Protein AF-A0AAE5CPV9-F1 (afdb_monomer)

Foldseek 3Di:
DLDDDDQDPPPPDDPVRVVVCVVVVVDHPVSPVVVVVVVCCPCCVHDVNPVPDD

pLDDT: mean 85.34, std 14.57, range [37.47, 95.94]

Secondary structure (DSSP, 8-state):
----SSPPP-SS--HHHHHHHHHTTS--HHHHHHHHHHHHIIIIISSS------

Solvent-accessible surface area (backbone atoms only — not comparable to full-atom values): 3427 Å² total; per-residue (Å²): 133,87,75,89,78,78,68,59,85,71,75,94,59,51,72,68,54,53,51,52,35,39,77,71,64,78,46,45,72,70,46,48,52,50,34,50,52,58,47,43,49,54,38,31,76,31,80,82,48,64,65,83,66,133

Radius of gyration: 12.71 Å; Cα contacts (8 Å, |Δi|>4): 33; chains: 1; bounding box: 32×25×26 Å

Mean predicted aligned error: 5.92 Å

Sequence (54 aa):
MVQDHNLPDVSEATIKDLQARMSRGETSSRALVKAYLDRIARYDKSGPCLNSFL

Structure (mmCIF, N/CA/C/O backbone):
data_AF-A0AAE5CPV9-F1
#
_entry.id   AF-A0AAE5CPV9-F1
#
loop_
_atom_site.group_PDB
_atom_site.id
_atom_site.type_symbol
_atom_site.label_atom_id
_atom_site.label_alt_id
_atom_site.label_comp_id
_atom_site.label_asym_id
_atom_site.label_entity_id
_atom_site.label_seq_id
_atom_site.pdbx_PDB_ins_code
_atom_site.Cartn_x
_atom_site.Cartn_y
_atom_site.Cartn_z
_atom_site.occupancy
_atom_site.B_iso_or_equiv
_atom_site.auth_seq_id
_atom_site.auth_comp_id
_atom_site.auth_asym_id
_atom_site.auth_atom_id
_atom_site.pdbx_PDB_model_num
ATOM 1 N N .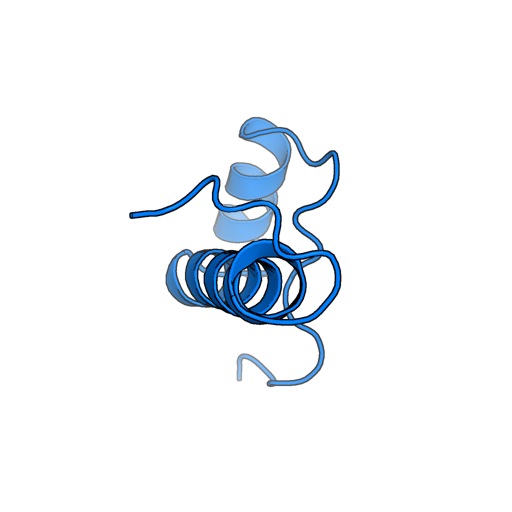 MET A 1 1 ? -13.318 -18.739 5.235 1.00 37.47 1 MET A N 1
ATOM 2 C CA . MET A 1 1 ? -13.262 -18.855 3.764 1.00 37.47 1 MET A CA 1
ATOM 3 C C . MET A 1 1 ? -12.867 -17.501 3.177 1.00 37.47 1 MET A C 1
ATOM 5 O O . MET A 1 1 ? -13.706 -16.829 2.599 1.00 37.47 1 MET A O 1
ATOM 9 N N . VAL A 1 2 ? -11.619 -17.054 3.370 1.00 52.22 2 VAL A N 1
ATOM 10 C CA . VAL A 1 2 ? -11.139 -15.850 2.668 1.00 52.22 2 VAL A CA 1
ATOM 11 C C . VAL A 1 2 ? -10.703 -16.339 1.295 1.00 52.22 2 VAL A C 1
ATOM 13 O O . VAL A 1 2 ? -9.633 -16.925 1.169 1.00 52.22 2 VAL A O 1
ATOM 16 N N . GLN A 1 3 ? -11.611 -16.249 0.324 1.00 42.53 3 GLN A N 1
ATOM 17 C CA . GLN A 1 3 ? -11.345 -16.610 -1.063 1.00 42.53 3 GLN A CA 1
ATOM 18 C C . GLN A 1 3 ? -10.190 -15.756 -1.586 1.00 42.53 3 GLN A C 1
ATOM 20 O O . GLN A 1 3 ? -10.280 -14.532 -1.649 1.00 42.53 3 GLN A O 1
ATOM 25 N N . ASP 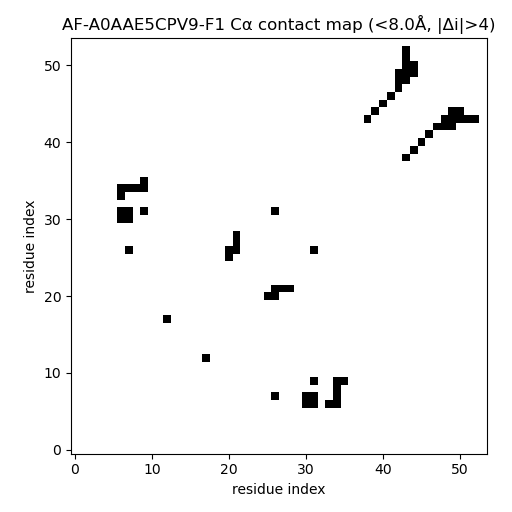A 1 4 ? -9.104 -16.425 -1.968 1.00 53.62 4 ASP A N 1
ATOM 26 C CA . ASP A 1 4 ? -8.180 -15.904 -2.959 1.00 53.62 4 ASP A CA 1
ATOM 27 C C . ASP A 1 4 ? -9.001 -15.642 -4.222 1.00 53.62 4 ASP A C 1
ATOM 29 O O . ASP A 1 4 ? -9.588 -16.584 -4.741 1.00 53.62 4 ASP A O 1
ATOM 33 N N . HIS A 1 5 ? -9.111 -14.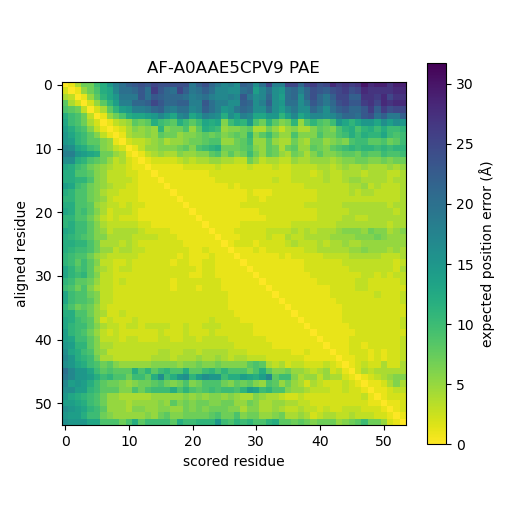386 -4.654 1.00 49.41 5 HIS A N 1
ATOM 34 C CA . HIS A 1 5 ? -9.070 -13.909 -6.044 1.00 49.41 5 HIS A CA 1
ATOM 35 C C . HIS A 1 5 ? -9.203 -12.378 -5.995 1.00 49.41 5 HIS A C 1
ATOM 37 O O . HIS A 1 5 ? -10.235 -11.842 -5.606 1.00 49.41 5 HIS A O 1
ATOM 43 N N . ASN A 1 6 ? -8.131 -11.702 -6.413 1.00 57.16 6 ASN A N 1
ATOM 44 C CA . ASN A 1 6 ? -7.881 -10.257 -6.383 1.00 57.16 6 ASN A CA 1
ATOM 45 C C . ASN A 1 6 ? -7.247 -9.731 -5.081 1.00 57.16 6 ASN A C 1
ATOM 47 O O . ASN A 1 6 ? -7.863 -9.665 -4.019 1.00 57.16 6 ASN A O 1
ATOM 51 N N . LEU A 1 7 ? -5.973 -9.343 -5.186 1.00 66.38 7 LEU A N 1
ATOM 52 C CA . LEU A 1 7 ? -5.288 -8.592 -4.138 1.00 66.38 7 LEU A CA 1
ATOM 53 C C . LEU A 1 7 ? -6.053 -7.289 -3.877 1.00 66.38 7 LEU A C 1
ATOM 55 O O . LEU A 1 7 ? -6.603 -6.714 -4.818 1.00 66.38 7 LEU A O 1
ATOM 59 N N . PRO A 1 8 ? -6.095 -6.806 -2.624 1.00 73.19 8 PRO A N 1
ATOM 60 C CA . PRO A 1 8 ? -6.756 -5.546 -2.327 1.00 73.19 8 PRO A CA 1
ATOM 61 C C . PRO A 1 8 ? -6.133 -4.428 -3.166 1.00 73.19 8 PRO A C 1
ATOM 63 O O . PRO A 1 8 ? -4.911 -4.284 -3.180 1.00 73.19 8 PRO A O 1
ATOM 66 N N . ASP A 1 9 ? -6.965 -3.617 -3.828 1.00 77.62 9 ASP A N 1
ATOM 67 C CA . ASP A 1 9 ? -6.462 -2.375 -4.410 1.00 77.62 9 ASP A CA 1
ATOM 68 C C . ASP A 1 9 ? -5.983 -1.465 -3.274 1.00 77.62 9 ASP A C 1
ATOM 70 O O . ASP A 1 9 ? -6.718 -1.185 -2.315 1.00 77.62 9 ASP A O 1
ATOM 74 N N . VAL A 1 10 ? -4.707 -1.106 -3.372 1.00 80.31 10 VAL A N 1
ATOM 75 C CA . VAL A 1 10 ? -3.957 -0.266 -2.435 1.00 80.31 10 VAL A CA 1
ATOM 76 C C . VAL A 1 10 ? -3.713 1.134 -2.998 1.00 80.31 10 VAL A C 1
ATOM 78 O O . VAL A 1 10 ? -3.093 1.961 -2.334 1.00 80.31 10 VAL A O 1
ATOM 81 N N . SER A 1 11 ? -4.146 1.403 -4.230 1.00 77.56 11 SER A N 1
ATOM 82 C CA . SER A 1 11 ? -3.988 2.704 -4.874 1.00 77.56 11 SER A CA 1
ATOM 83 C C . SER A 1 11 ? -4.988 3.690 -4.275 1.00 77.56 11 SER A C 1
ATOM 85 O O . SER A 1 11 ? -6.162 3.366 -4.144 1.00 77.56 11 SER A O 1
ATOM 87 N N . GLU A 1 12 ? -4.511 4.870 -3.874 1.00 85.75 12 GLU A N 1
ATOM 88 C CA . GLU A 1 12 ? -5.329 6.005 -3.399 1.00 85.75 12 GLU A CA 1
ATOM 89 C C . GLU A 1 12 ? -6.201 5.762 -2.145 1.00 85.75 12 GLU A C 1
ATOM 91 O O . GLU A 1 12 ? -6.846 6.686 -1.656 1.00 85.75 12 GLU A O 1
ATOM 96 N N . ALA A 1 13 ? -6.183 4.563 -1.555 1.00 89.25 13 ALA A N 1
ATOM 97 C CA . ALA A 1 13 ? -6.885 4.273 -0.308 1.00 89.25 13 ALA A CA 1
ATOM 98 C C . ALA A 1 13 ? -6.201 4.952 0.890 1.00 89.25 13 ALA A C 1
ATOM 100 O O . ALA A 1 13 ? -4.991 4.814 1.092 1.00 89.25 13 ALA A O 1
ATOM 101 N N . THR A 1 14 ? -6.976 5.631 1.742 1.00 93.50 14 THR A N 1
ATOM 102 C CA . THR A 1 14 ? -6.429 6.187 2.986 1.00 93.50 14 THR A CA 1
ATOM 103 C C . THR A 1 14 ? -6.193 5.085 4.018 1.00 93.50 14 THR A C 1
ATOM 105 O O . THR A 1 14 ? -6.807 4.015 3.983 1.00 93.50 14 THR A O 1
ATOM 108 N N . ILE A 1 15 ? -5.359 5.364 5.024 1.00 93.38 15 ILE A N 1
ATOM 109 C CA . ILE A 1 15 ? -5.157 4.445 6.156 1.00 93.38 15 ILE A CA 1
ATOM 110 C C . ILE A 1 15 ? -6.493 4.125 6.844 1.00 93.38 15 ILE A C 1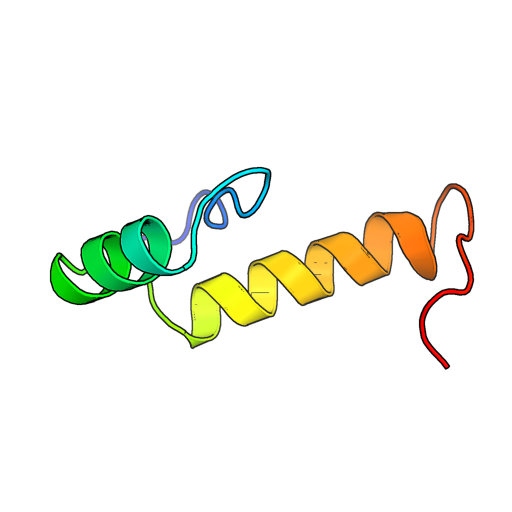
ATOM 112 O O . ILE A 1 15 ? -6.722 2.981 7.236 1.00 93.38 15 ILE A O 1
ATOM 116 N N . LYS A 1 16 ? -7.398 5.109 6.957 1.00 95.56 16 LYS A N 1
ATOM 117 C CA . LYS A 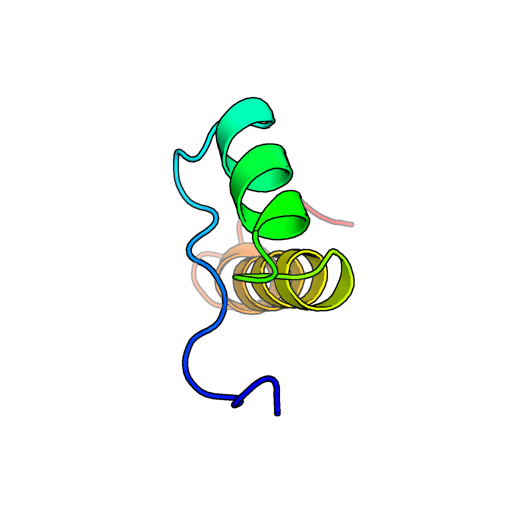1 16 ? -8.716 4.922 7.576 1.00 95.56 16 LYS A CA 1
ATOM 118 C C . LYS A 1 16 ? -9.567 3.920 6.793 1.00 95.56 16 LYS A C 1
ATOM 120 O O . LYS A 1 16 ? -10.197 3.060 7.406 1.00 95.56 16 LYS A O 1
ATOM 12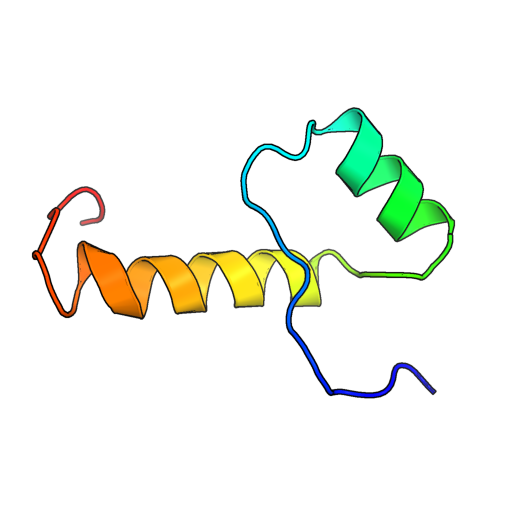5 N N . ASP A 1 17 ? -9.531 3.980 5.464 1.00 93.44 17 ASP A N 1
ATOM 126 C CA . ASP A 1 17 ? -10.260 3.043 4.604 1.00 93.44 17 ASP A CA 1
ATOM 127 C C . ASP A 1 17 ? -9.698 1.627 4.726 1.00 93.44 17 ASP A C 1
ATOM 129 O O . ASP A 1 17 ? -10.454 0.668 4.885 1.00 93.44 17 ASP A O 1
ATOM 133 N N . LEU A 1 18 ? -8.369 1.486 4.716 1.00 93.94 18 LEU A N 1
ATOM 134 C CA . LEU A 1 18 ? -7.705 0.191 4.868 1.00 93.94 18 LEU A CA 1
ATOM 135 C C . LEU A 1 18 ? -8.000 -0.447 6.230 1.00 93.94 18 LEU A C 1
ATOM 137 O O . LEU A 1 18 ? -8.296 -1.640 6.297 1.00 93.94 18 LEU A O 1
ATOM 141 N N . GLN A 1 19 ? -7.986 0.344 7.304 1.00 95.44 19 GLN A N 1
ATOM 142 C CA . GLN A 1 19 ? -8.367 -0.123 8.638 1.00 95.44 19 GLN A CA 1
ATOM 143 C C . GLN A 1 19 ? -9.831 -0.560 8.684 1.00 95.44 19 GLN A C 1
ATOM 145 O O . GLN A 1 19 ? -10.131 -1.643 9.178 1.00 95.44 19 GLN A O 1
ATOM 150 N N . ALA A 1 20 ? -10.743 0.223 8.104 1.00 95.38 20 ALA A N 1
ATOM 151 C CA . ALA A 1 20 ? -12.153 -0.142 8.056 1.00 95.38 20 ALA A CA 1
ATOM 152 C C . ALA A 1 20 ? -12.382 -1.451 7.276 1.00 95.38 20 ALA A C 1
ATOM 154 O O . ALA A 1 20 ? -13.140 -2.306 7.727 1.00 95.38 20 ALA A O 1
ATOM 155 N N . ARG A 1 21 ? -11.683 -1.649 6.151 1.00 93.44 21 ARG A N 1
ATOM 156 C CA . ARG A 1 21 ? -11.725 -2.894 5.361 1.00 93.44 21 ARG A CA 1
ATOM 157 C C . ARG A 1 21 ? -11.210 -4.098 6.153 1.00 93.44 21 ARG A C 1
ATOM 159 O O . ARG A 1 21 ? -11.817 -5.165 6.097 1.00 93.44 21 ARG A O 1
ATOM 166 N N . MET A 1 22 ? -10.125 -3.938 6.914 1.00 94.69 22 MET A N 1
ATOM 167 C CA . MET A 1 22 ? -9.613 -5.000 7.791 1.00 94.69 22 MET A CA 1
ATOM 168 C C . MET A 1 22 ? -10.597 -5.332 8.916 1.00 94.69 22 MET A C 1
ATOM 170 O O . MET A 1 22 ? -10.875 -6.505 9.145 1.00 94.69 22 MET A O 1
ATOM 174 N N . SER A 1 23 ? -11.182 -4.322 9.566 1.00 95.94 23 SER A N 1
ATOM 175 C CA . SER A 1 23 ? -12.188 -4.522 10.619 1.00 95.94 23 SER A CA 1
ATOM 176 C C . SER A 1 23 ? -13.455 -5.214 10.110 1.00 95.94 23 SER A C 1
ATOM 178 O O . SER A 1 23 ? -14.082 -5.960 10.856 1.00 95.94 23 SER A O 1
ATOM 180 N N . ARG A 1 24 ? -13.824 -5.006 8.838 1.00 95.62 24 ARG A N 1
ATOM 181 C CA . ARG A 1 24 ? -14.935 -5.709 8.172 1.00 95.62 24 ARG A CA 1
ATOM 182 C C . ARG A 1 24 ? -14.563 -7.108 7.658 1.00 95.62 24 ARG A C 1
ATOM 184 O O . ARG A 1 24 ? -15.428 -7.811 7.149 1.00 95.62 24 ARG A O 1
ATOM 191 N N . GLY A 1 25 ? -13.298 -7.522 7.776 1.00 92.81 25 GLY A N 1
ATOM 192 C CA . GLY A 1 25 ? -12.810 -8.816 7.286 1.00 92.81 25 GLY A CA 1
ATOM 193 C C . GLY A 1 25 ? -12.673 -8.911 5.761 1.00 92.81 25 GLY A C 1
ATOM 194 O O . GLY A 1 25 ? -12.443 -9.997 5.237 1.00 92.81 25 GLY A O 1
ATOM 195 N N . GLU A 1 26 ? -12.783 -7.790 5.044 1.00 91.94 26 GLU A N 1
ATOM 196 C CA . GLU A 1 26 ? -12.672 -7.717 3.577 1.00 91.94 26 GLU A CA 1
ATOM 197 C C . GLU A 1 26 ? -11.224 -7.859 3.093 1.00 91.94 26 GLU A C 1
ATOM 199 O O . GLU A 1 26 ? -10.964 -8.167 1.933 1.00 91.94 26 GLU A O 1
ATOM 204 N N . THR A 1 27 ? -10.25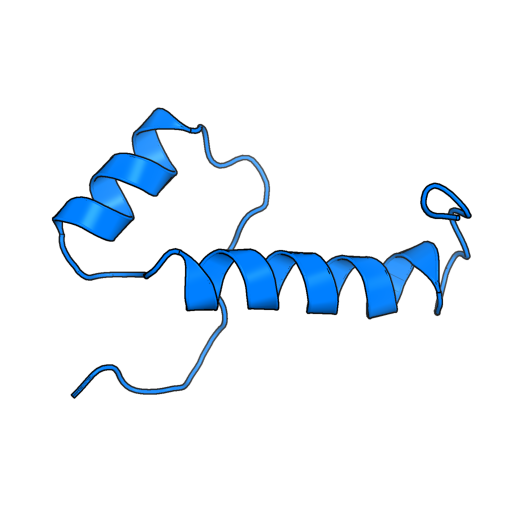9 -7.597 3.973 1.00 92.75 27 THR A N 1
ATOM 205 C CA . THR A 1 27 ? -8.836 -7.808 3.714 1.00 92.75 27 THR A CA 1
ATOM 206 C C . THR A 1 27 ? -8.105 -8.138 5.013 1.00 92.75 27 THR A C 1
ATOM 208 O O . THR A 1 27 ? -8.684 -8.141 6.097 1.00 92.75 27 THR A O 1
ATOM 211 N N . SER A 1 28 ? -6.809 -8.415 4.914 1.00 94.00 28 SER A N 1
ATOM 212 C CA . SER A 1 28 ? -5.927 -8.629 6.060 1.00 94.00 28 SER A CA 1
ATOM 213 C C . SER A 1 28 ? -4.603 -7.905 5.857 1.00 94.00 28 SER A C 1
ATOM 215 O O . SER A 1 28 ? -4.211 -7.629 4.723 1.00 94.00 28 SER A O 1
ATOM 217 N N . SER A 1 29 ? -3.868 -7.675 6.948 1.00 94.25 29 SER A N 1
ATOM 218 C CA . SER A 1 29 ? -2.500 -7.143 6.887 1.00 94.25 29 SER A CA 1
ATOM 219 C C . SER A 1 29 ? -1.619 -7.959 5.929 1.00 94.25 29 SER A C 1
ATOM 221 O O . SER A 1 29 ? -0.980 -7.399 5.041 1.00 94.25 29 SER A O 1
ATOM 223 N N . ARG A 1 30 ? -1.687 -9.298 6.000 1.00 95.62 30 ARG A N 1
ATOM 224 C CA . ARG A 1 30 ? -0.964 -10.195 5.083 1.00 95.62 30 ARG A CA 1
ATOM 225 C C . ARG A 1 30 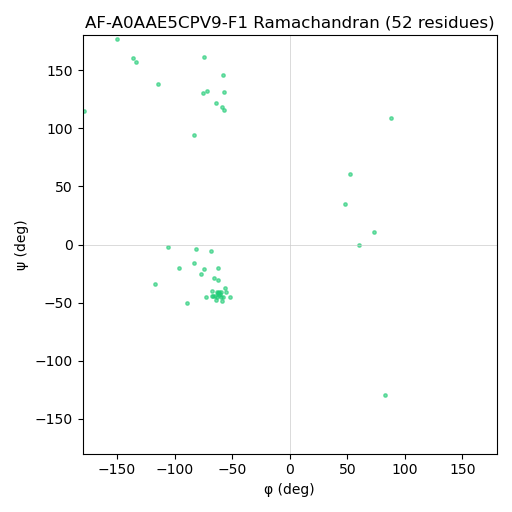? -1.327 -9.947 3.615 1.00 95.62 30 ARG A C 1
ATOM 227 O O . ARG A 1 30 ? -0.439 -9.901 2.770 1.00 95.62 30 ARG A O 1
ATOM 234 N N . ALA A 1 31 ? -2.615 -9.793 3.309 1.00 92.88 31 ALA A N 1
ATOM 235 C CA . ALA A 1 31 ? -3.079 -9.547 1.944 1.00 92.88 31 ALA A CA 1
ATOM 236 C C . ALA A 1 31 ? -2.649 -8.164 1.425 1.00 92.88 31 ALA A C 1
ATOM 238 O O . ALA A 1 31 ? -2.221 -8.055 0.278 1.00 92.88 31 ALA A O 1
ATOM 239 N N . LEU A 1 32 ? -2.700 -7.129 2.272 1.00 93.88 32 LEU A N 1
ATOM 240 C CA . LEU A 1 32 ? -2.230 -5.780 1.938 1.00 93.88 32 LEU A CA 1
ATOM 241 C C . LEU A 1 32 ? -0.721 -5.753 1.679 1.00 93.88 32 LEU A C 1
ATOM 243 O O . LEU A 1 32 ? -0.283 -5.230 0.659 1.00 93.88 32 LEU A O 1
ATOM 247 N N . VAL A 1 33 ? 0.074 -6.368 2.558 1.00 95.19 33 VAL A N 1
ATOM 248 C CA . VAL A 1 33 ? 1.531 -6.462 2.379 1.00 95.19 33 VAL A CA 1
ATOM 249 C C . VAL A 1 33 ? 1.864 -7.199 1.085 1.00 95.19 33 VAL A C 1
ATOM 251 O O . VAL A 1 33 ? 2.679 -6.713 0.303 1.00 95.19 33 VAL A O 1
ATOM 254 N N . LYS A 1 34 ? 1.193 -8.323 0.802 1.00 95.50 34 LYS A N 1
ATOM 255 C CA . LYS A 1 34 ? 1.387 -9.047 -0.461 1.00 95.50 34 LYS A CA 1
ATOM 256 C C . LYS A 1 34 ? 1.055 -8.174 -1.677 1.00 95.50 34 LYS A C 1
ATOM 258 O O . LYS A 1 34 ? 1.810 -8.185 -2.643 1.00 95.50 34 LYS A O 1
ATOM 263 N N . ALA A 1 35 ? -0.017 -7.383 -1.619 1.00 93.19 35 ALA A N 1
ATOM 264 C CA . ALA A 1 35 ? -0.380 -6.461 -2.695 1.00 93.19 35 ALA A CA 1
ATOM 265 C C . ALA A 1 35 ? 0.713 -5.411 -2.963 1.00 93.19 35 ALA A C 1
ATOM 267 O O . ALA A 1 35 ? 1.048 -5.157 -4.121 1.00 93.19 35 ALA A O 1
ATOM 268 N N . TYR A 1 36 ? 1.313 -4.845 -1.909 1.00 93.31 36 TYR A N 1
ATOM 269 C CA . TYR A 1 36 ? 2.429 -3.906 -2.047 1.00 93.31 36 TYR A CA 1
ATOM 270 C C . TYR A 1 36 ? 3.697 -4.571 -2.584 1.00 93.31 36 TYR A C 1
ATOM 272 O O . TYR A 1 36 ? 4.313 -4.022 -3.493 1.00 93.31 36 TYR A O 1
ATOM 280 N N . LEU A 1 37 ? 4.065 -5.757 -2.093 1.00 93.94 37 LEU A N 1
ATOM 281 C CA . LEU A 1 37 ? 5.230 -6.489 -2.601 1.00 93.94 37 LEU A CA 1
ATOM 282 C C . LEU A 1 37 ? 5.073 -6.838 -4.087 1.00 93.94 37 LEU A C 1
ATOM 284 O O . LEU A 1 37 ? 5.990 -6.601 -4.871 1.00 93.94 37 LEU A O 1
ATOM 288 N N . ASP A 1 38 ? 3.890 -7.298 -4.502 1.00 92.25 38 ASP A N 1
ATOM 289 C CA . ASP A 1 38 ? 3.596 -7.595 -5.909 1.00 92.25 38 ASP A CA 1
ATOM 290 C C . ASP A 1 38 ? 3.615 -6.320 -6.779 1.00 92.25 38 ASP A C 1
ATOM 292 O O . ASP A 1 38 ? 3.913 -6.372 -7.975 1.00 92.25 38 ASP A O 1
ATOM 296 N N . ARG A 1 39 ? 3.292 -5.151 -6.210 1.00 91.81 39 ARG A N 1
ATOM 297 C CA . ARG A 1 39 ? 3.410 -3.848 -6.888 1.00 91.81 39 ARG A CA 1
ATOM 298 C C . ARG A 1 39 ? 4.872 -3.417 -7.029 1.00 91.81 39 ARG A C 1
ATOM 300 O O . ARG A 1 39 ? 5.270 -3.007 -8.114 1.00 91.81 39 ARG A O 1
ATOM 307 N N . ILE A 1 40 ? 5.670 -3.550 -5.972 1.00 92.19 40 ILE A N 1
ATOM 308 C CA . ILE A 1 40 ? 7.111 -3.258 -5.984 1.00 92.19 40 ILE A CA 1
ATOM 309 C C . ILE A 1 40 ? 7.808 -4.136 -7.022 1.00 92.19 40 ILE A C 1
ATOM 311 O O . ILE A 1 40 ? 8.505 -3.622 -7.889 1.00 92.19 40 ILE A O 1
ATOM 315 N N . ALA A 1 41 ? 7.552 -5.445 -7.017 1.00 92.38 41 ALA A N 1
ATOM 316 C CA . ALA A 1 41 ? 8.133 -6.351 -8.002 1.00 92.38 41 ALA A CA 1
ATOM 317 C C . ALA A 1 41 ? 7.835 -5.911 -9.447 1.00 92.38 41 ALA A C 1
ATOM 319 O O . ALA A 1 41 ? 8.726 -5.936 -10.287 1.00 92.38 41 ALA A O 1
ATOM 320 N N . ARG A 1 42 ? 6.607 -5.451 -9.725 1.00 91.50 42 ARG A N 1
ATOM 321 C CA . ARG A 1 42 ? 6.158 -5.060 -11.072 1.00 91.50 42 ARG A CA 1
ATOM 322 C C . ARG A 1 42 ? 6.636 -3.703 -11.573 1.00 91.50 42 ARG A C 1
ATOM 324 O O . ARG A 1 42 ? 6.631 -3.522 -12.786 1.00 91.50 42 ARG A O 1
ATOM 331 N N . TYR A 1 43 ? 6.953 -2.760 -10.687 1.00 92.31 43 TYR A N 1
ATOM 332 C CA . TYR A 1 43 ? 7.323 -1.393 -11.082 1.00 92.31 43 TYR A CA 1
ATOM 333 C C . TYR A 1 43 ? 8.751 -1.006 -10.695 1.00 92.31 43 TYR A C 1
ATOM 335 O O . TYR A 1 43 ? 9.397 -0.233 -11.399 1.00 92.31 43 TYR A O 1
ATOM 343 N N . ASP A 1 44 ? 9.235 -1.510 -9.563 1.00 91.94 44 ASP A N 1
ATOM 344 C CA . ASP A 1 44 ? 10.549 -1.175 -9.024 1.00 91.94 44 ASP A CA 1
ATOM 345 C C . ASP A 1 44 ? 11.635 -2.112 -9.547 1.00 91.94 44 ASP A C 1
ATOM 347 O O . ASP A 1 44 ? 12.654 -1.652 -10.049 1.00 91.94 44 ASP A O 1
ATOM 351 N N . LYS A 1 45 ? 11.398 -3.427 -9.452 1.00 82.25 45 LYS A N 1
ATOM 352 C CA . LYS A 1 45 ? 12.388 -4.457 -9.813 1.00 82.25 45 LYS A CA 1
ATOM 353 C C . LYS A 1 45 ? 12.204 -4.997 -11.233 1.00 82.25 45 LYS A C 1
ATOM 355 O O . LYS A 1 45 ? 13.115 -5.592 -11.797 1.00 82.25 45 LYS A O 1
ATOM 360 N N . SER A 1 46 ? 11.018 -4.835 -11.805 1.00 76.88 46 SER A N 1
ATOM 361 C CA . SER A 1 46 ? 10.681 -5.171 -13.190 1.00 76.88 46 SER A CA 1
ATOM 362 C C . SER A 1 46 ? 9.914 -3.996 -13.801 1.00 76.88 46 SER A C 1
ATOM 364 O O . SER A 1 46 ? 9.344 -3.190 -13.073 1.00 76.88 46 SER A O 1
ATOM 366 N N . GLY A 1 47 ? 9.907 -3.857 -15.126 1.00 83.06 47 GLY A N 1
ATOM 367 C CA . GLY A 1 47 ? 9.196 -2.760 -15.794 1.00 83.06 47 GLY A CA 1
ATOM 368 C C . GLY A 1 47 ? 9.997 -1.445 -15.830 1.00 83.06 47 GLY A C 1
ATOM 369 O O . GLY A 1 47 ? 11.134 -1.476 -16.290 1.00 83.06 47 GLY A O 1
ATOM 370 N N . PRO A 1 48 ? 9.433 -0.287 -15.419 1.00 89.06 48 PRO A N 1
ATOM 371 C CA . PRO A 1 48 ? 10.086 1.024 -15.533 1.00 89.06 48 PRO A CA 1
ATOM 372 C C . PRO A 1 48 ? 11.304 1.211 -14.614 1.00 89.06 48 PRO A C 1
ATOM 374 O O . PRO A 1 48 ? 11.970 2.237 -14.718 1.00 89.06 48 PRO A O 1
ATOM 377 N N . CYS A 1 49 ? 11.593 0.241 -13.739 1.00 91.56 49 CYS A N 1
ATOM 378 C CA . CYS A 1 49 ? 12.769 0.205 -12.871 1.00 91.56 49 CYS A CA 1
ATOM 379 C C . CYS A 1 49 ? 12.934 1.487 -12.048 1.00 91.56 49 CYS A C 1
ATOM 381 O O . CYS A 1 49 ? 13.932 2.199 -12.164 1.00 91.56 49 CYS A O 1
ATOM 383 N N . LEU A 1 50 ? 11.932 1.789 -11.218 1.00 92.62 50 LEU A N 1
ATOM 384 C CA . LEU A 1 50 ? 11.918 3.012 -10.408 1.00 92.62 50 LEU A CA 1
ATOM 385 C C . LEU A 1 50 ? 13.073 3.098 -9.395 1.00 92.62 50 LEU A C 1
ATOM 387 O O . LEU A 1 50 ? 13.376 4.201 -8.944 1.00 92.62 50 LEU A O 1
ATOM 391 N N . ASN A 1 51 ? 13.707 1.970 -9.039 1.00 89.75 51 ASN A N 1
ATOM 392 C CA . ASN A 1 51 ? 14.845 1.887 -8.110 1.00 89.75 51 ASN A CA 1
ATOM 393 C C . ASN A 1 51 ? 14.633 2.662 -6.794 1.00 89.75 51 ASN A C 1
ATOM 395 O O . ASN A 1 51 ? 15.548 3.259 -6.235 1.00 89.75 51 ASN A O 1
ATOM 399 N N . SER A 1 52 ? 13.397 2.678 -6.314 1.00 92.06 52 SER A N 1
ATOM 400 C CA . SER A 1 52 ? 12.969 3.306 -5.067 1.00 92.06 52 SER A CA 1
ATOM 401 C C . SER A 1 52 ? 13.205 2.405 -3.853 1.00 92.06 52 SER A C 1
ATOM 403 O O . SER A 1 52 ?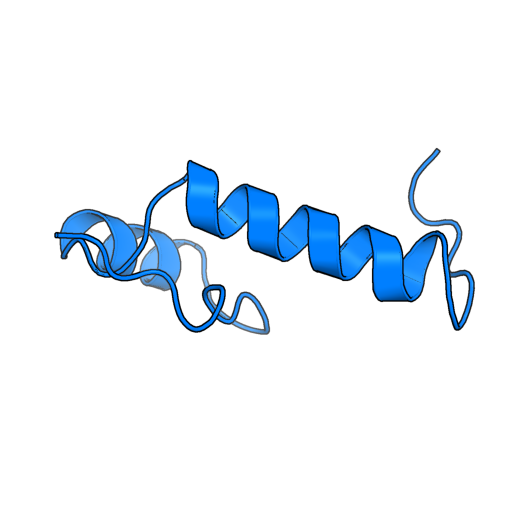 13.175 2.888 -2.722 1.00 92.06 52 SER A O 1
ATOM 405 N N . PHE A 1 53 ? 13.444 1.109 -4.069 1.00 83.12 53 PHE A N 1
ATOM 406 C CA . PHE A 1 53 ? 13.809 0.153 -3.027 1.00 83.12 53 PHE A CA 1
ATOM 407 C C . PHE A 1 53 ? 15.237 -0.361 -3.239 1.00 83.12 53 PHE A C 1
ATOM 409 O O . PHE A 1 53 ? 15.624 -0.681 -4.366 1.00 83.12 53 PHE A O 1
ATOM 416 N N . LEU A 1 54 ? 15.990 -0.470 -2.138 1.00 81.56 54 LEU A N 1
ATOM 417 C CA . LEU A 1 54 ? 17.352 -1.022 -2.105 1.00 81.56 54 LEU A CA 1
ATOM 418 C C . LEU A 1 54 ? 17.382 -2.535 -2.384 1.00 81.56 54 LEU A C 1
ATOM 420 O O . LEU A 1 54 ? 16.305 -3.185 -2.364 1.00 81.56 54 LEU A O 1
#